Protein AF-A0A3D0ZGH2-F1 (afdb_monomer_lite)

Secondary structure (DSSP, 8-state):
-------------SS-HHHHHGGGGPBP-TTSTT--GGGTT-BHHHHHHT---GGGSPSS-----HHHHHHHHHHHHHHHHHHT-----BGGGT--HHHHHHHHHTT---EEESSHHHHHHHHHTT-S-EEEEEE---HHHHHHHHHH--SSS-EEEE---HHHHHHHHHHHHHTT-----

Sequence (181 aa):
MNTSAYGAEATAEAISAAAVARLEDVRLDWRHKAVPATAHGASHREFLAAGPTLADFQTPLLTLDARALSANADRLASWCKEHGVLLAPHGKTTMAPQLWAEQLNRGAWGITLANFAQLRVARGFGVRRLQLANSLTDPHAIEWVANTASADAPILSWVDSLDTVEVINRTLETAGSGAVL

pLDDT: mean 92.31, std 14.18, range [29.86, 98.69]

Foldseek 3Di:
DDDDPPPPDVDDQQFAPVLLVCQQQDQDDPVDAFAAPVSHRPGNVRVVVVPDDPVRTDPPDDDDDPVVLLVVLLVVLVVCVVVVHAAAEECQVPLRVVSVSSNVVSHHPFHEYADLVSVVSRVSRVNQEYEHAAADQDLVSLVVQLVRADPRRHYHYDDDDPNSVVSSVVSCVVVVGPGDD

Structure (mmCIF, N/CA/C/O backbone):
data_AF-A0A3D0ZGH2-F1
#
_entry.id   AF-A0A3D0ZGH2-F1
#
loop_
_atom_site.group_PDB
_atom_site.id
_atom_site.type_symbol
_atom_site.label_atom_id
_atom_site.label_alt_id
_atom_site.label_comp_id
_atom_site.label_asym_id
_atom_site.label_entity_id
_atom_site.label_seq_id
_atom_site.pdbx_PDB_ins_code
_atom_site.Cartn_x
_atom_site.Cartn_y
_atom_site.Cartn_z
_atom_site.occupancy
_atom_site.B_iso_or_equiv
_atom_site.auth_seq_id
_atom_site.auth_comp_id
_atom_site.auth_asym_id
_atom_site.auth_atom_id
_atom_site.pdbx_PDB_model_num
ATOM 1 N N . MET A 1 1 ? -33.978 -19.376 5.808 1.00 33.84 1 MET A N 1
ATOM 2 C CA . MET A 1 1 ? -33.558 -18.872 4.484 1.00 33.84 1 MET A CA 1
ATOM 3 C C . MET A 1 1 ? -33.493 -17.362 4.585 1.00 33.84 1 MET A C 1
ATOM 5 O O . MET A 1 1 ? -34.543 -16.741 4.611 1.00 33.84 1 MET A O 1
ATOM 9 N N . ASN A 1 2 ? -32.300 -16.794 4.768 1.00 29.86 2 ASN A N 1
ATOM 10 C CA . ASN A 1 2 ? -32.114 -15.345 4.784 1.00 29.86 2 ASN A CA 1
ATOM 11 C C . ASN A 1 2 ? -31.245 -14.988 3.578 1.00 29.86 2 ASN A C 1
ATOM 13 O O . ASN A 1 2 ? -30.077 -15.367 3.501 1.00 29.86 2 ASN A O 1
ATOM 17 N N . THR A 1 3 ? -31.889 -14.401 2.583 1.00 35.25 3 THR A N 1
ATOM 18 C CA . THR A 1 3 ? -31.343 -14.052 1.277 1.00 35.25 3 THR A CA 1
ATOM 19 C C . THR A 1 3 ? -30.569 -12.742 1.352 1.00 35.25 3 THR A C 1
ATOM 21 O O . THR A 1 3 ? -31.122 -11.727 1.750 1.00 35.25 3 THR A O 1
ATOM 24 N N . SER A 1 4 ? -29.306 -12.809 0.924 1.00 44.44 4 SER A N 1
ATOM 25 C CA . SER A 1 4 ? -28.561 -11.806 0.153 1.00 44.44 4 SER A CA 1
ATOM 26 C C . SER A 1 4 ? -28.851 -10.321 0.427 1.00 44.44 4 SER A C 1
ATOM 28 O O . SER A 1 4 ? -29.807 -9.757 -0.099 1.00 44.44 4 SER A O 1
ATOM 30 N N . ALA A 1 5 ? -27.925 -9.672 1.138 1.00 34.66 5 ALA A N 1
ATOM 31 C CA . ALA A 1 5 ? -27.743 -8.218 1.136 1.00 34.66 5 ALA A CA 1
ATOM 32 C C . ALA A 1 5 ? -26.309 -7.815 0.728 1.00 34.66 5 ALA A C 1
ATOM 34 O O . ALA A 1 5 ? -25.824 -6.759 1.115 1.00 34.66 5 ALA A O 1
ATOM 35 N N . TYR A 1 6 ? -25.625 -8.636 -0.076 1.00 38.66 6 TYR A N 1
ATOM 36 C CA . TYR A 1 6 ? -24.458 -8.177 -0.837 1.00 38.66 6 TYR A CA 1
ATOM 37 C C . TYR A 1 6 ? -24.948 -7.710 -2.204 1.00 38.66 6 TYR A C 1
ATOM 39 O O . TYR A 1 6 ? -24.772 -8.375 -3.224 1.00 38.66 6 TYR A O 1
ATOM 47 N N . GLY A 1 7 ? -25.666 -6.587 -2.186 1.00 31.89 7 GLY A N 1
ATOM 48 C CA . GLY A 1 7 ? -25.974 -5.841 -3.394 1.00 31.89 7 GLY A CA 1
ATOM 49 C C . GLY A 1 7 ? -24.669 -5.423 -4.061 1.00 31.89 7 GLY A C 1
ATOM 50 O O . GLY A 1 7 ? -23.725 -5.004 -3.392 1.00 31.89 7 GLY A O 1
ATOM 51 N N . ALA A 1 8 ? -24.613 -5.590 -5.378 1.00 40.62 8 ALA A N 1
ATOM 52 C CA . ALA A 1 8 ? -23.534 -5.109 -6.219 1.00 40.62 8 ALA A CA 1
ATOM 53 C C . ALA A 1 8 ? -23.499 -3.571 -6.178 1.00 40.62 8 ALA A C 1
ATOM 55 O O . ALA A 1 8 ? -24.088 -2.900 -7.022 1.00 40.62 8 ALA A O 1
ATOM 56 N N . GLU A 1 9 ? -22.840 -3.007 -5.168 1.00 38.44 9 GLU A N 1
ATOM 57 C CA . GLU A 1 9 ? -22.388 -1.623 -5.212 1.00 38.44 9 GLU A CA 1
ATOM 58 C C . GLU A 1 9 ? -21.316 -1.516 -6.292 1.00 38.44 9 GLU A C 1
ATOM 60 O O . GLU A 1 9 ? -20.396 -2.335 -6.347 1.00 38.44 9 GLU A O 1
ATOM 65 N N . ALA A 1 10 ? -21.443 -0.510 -7.159 1.00 40.25 10 ALA A N 1
ATOM 66 C CA . ALA A 1 10 ? -20.379 -0.106 -8.064 1.00 40.25 10 ALA A CA 1
ATOM 67 C C . ALA A 1 10 ? -19.078 -0.027 -7.254 1.00 40.25 10 ALA A C 1
ATOM 69 O O . ALA A 1 10 ? -18.968 0.785 -6.336 1.00 40.25 10 ALA A O 1
ATOM 70 N N . THR A 1 11 ? -18.142 -0.942 -7.512 1.00 54.50 11 THR A N 1
ATOM 71 C CA . THR A 1 11 ? -16.989 -1.148 -6.637 1.00 54.50 11 THR A CA 1
ATOM 72 C C . THR A 1 11 ? -16.104 0.084 -6.706 1.00 54.50 11 THR A C 1
ATOM 74 O O . THR A 1 11 ? -15.333 0.244 -7.652 1.00 54.50 11 THR A O 1
ATOM 77 N N . ALA A 1 12 ? -16.247 0.972 -5.723 1.00 68.06 12 ALA A N 1
ATOM 78 C CA . ALA A 1 12 ? -15.341 2.088 -5.541 1.00 68.06 12 ALA A CA 1
ATOM 79 C C . ALA A 1 12 ? -13.903 1.559 -5.506 1.00 68.06 12 ALA A C 1
ATOM 81 O O . ALA A 1 12 ? -13.631 0.492 -4.946 1.00 68.06 12 ALA A O 1
ATOM 82 N N . GLU A 1 13 ? -13.001 2.306 -6.132 1.00 88.62 13 GLU A N 1
ATOM 83 C CA . GLU A 1 13 ? -11.614 1.905 -6.321 1.00 88.62 13 GLU A CA 1
ATOM 84 C C . GLU A 1 13 ? -10.943 1.554 -4.981 1.00 88.62 13 GLU A C 1
ATOM 86 O O . GLU A 1 13 ? -11.033 2.307 -4.009 1.00 88.62 13 GLU A O 1
ATOM 91 N N . ALA A 1 14 ? -10.278 0.398 -4.904 1.00 95.56 14 ALA A N 1
ATOM 92 C CA . ALA A 1 14 ? -9.646 -0.061 -3.664 1.00 95.56 14 ALA A CA 1
ATOM 93 C C . ALA A 1 14 ? -8.401 0.766 -3.282 1.00 95.56 14 ALA A C 1
ATOM 95 O O . ALA A 1 14 ? -8.025 0.809 -2.109 1.00 95.56 14 ALA A O 1
ATOM 96 N N . ILE A 1 15 ? -7.779 1.407 -4.272 1.00 97.88 15 ILE A N 1
ATOM 97 C CA . ILE A 1 15 ? -6.660 2.353 -4.208 1.00 97.88 15 ILE A CA 1
ATOM 98 C C . ILE A 1 15 ? -6.781 3.270 -5.429 1.00 97.88 15 ILE A C 1
ATOM 100 O O . ILE A 1 15 ? -7.250 2.811 -6.458 1.00 97.88 15 ILE A O 1
ATOM 104 N N . SER A 1 16 ? -6.363 4.534 -5.361 1.00 97.69 16 SER A N 1
ATOM 105 C CA . SER A 1 16 ? -6.503 5.457 -6.493 1.00 97.69 16 SER A CA 1
ATOM 106 C C . SER A 1 16 ? -5.476 5.181 -7.599 1.00 97.69 16 SER A C 1
ATOM 108 O O . SER A 1 16 ? -4.294 5.495 -7.429 1.00 97.69 16 SER A O 1
ATO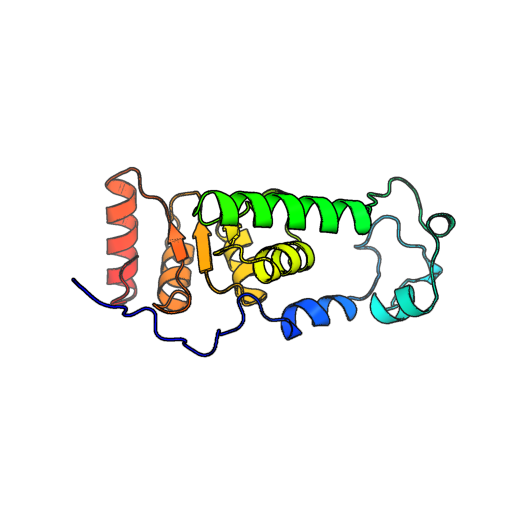M 110 N N . ALA A 1 17 ? -5.907 4.696 -8.769 1.00 96.19 17 ALA A N 1
ATOM 111 C CA . ALA A 1 17 ? -5.045 4.505 -9.939 1.00 96.19 17 ALA A CA 1
ATOM 112 C C . ALA A 1 17 ? -4.418 5.823 -10.383 1.00 96.19 17 ALA A C 1
ATOM 114 O O . ALA A 1 17 ? -3.241 5.854 -10.727 1.00 96.19 17 ALA A O 1
ATOM 115 N N . ALA A 1 18 ? -5.158 6.933 -10.300 1.00 97.31 18 ALA A N 1
ATOM 116 C CA . ALA A 1 18 ? -4.610 8.257 -10.580 1.00 97.31 18 ALA A CA 1
ATOM 117 C C . ALA A 1 18 ? -3.477 8.624 -9.606 1.00 97.31 18 ALA A C 1
ATOM 119 O O . ALA A 1 18 ? -2.470 9.190 -10.024 1.00 97.31 18 ALA A O 1
ATOM 120 N N . ALA A 1 19 ? -3.605 8.302 -8.313 1.00 97.44 19 ALA A N 1
ATOM 121 C CA . ALA A 1 19 ? -2.533 8.540 -7.348 1.00 97.44 19 ALA A CA 1
ATOM 122 C C . ALA A 1 19 ? -1.308 7.662 -7.603 1.00 97.44 19 ALA A C 1
ATOM 124 O O . ALA A 1 19 ? -0.184 8.156 -7.522 1.00 97.44 19 ALA A O 1
ATOM 125 N N . VAL A 1 20 ? -1.523 6.392 -7.948 1.00 97.62 20 VAL A N 1
ATOM 126 C CA . VAL A 1 20 ? -0.449 5.460 -8.304 1.00 97.62 20 VAL A CA 1
ATOM 127 C C . VAL A 1 20 ? 0.258 5.907 -9.590 1.00 97.62 20 VAL A C 1
ATOM 129 O O . VAL A 1 20 ? 1.483 5.966 -9.607 1.00 97.62 20 VAL A O 1
ATOM 132 N N . ALA A 1 21 ? -0.482 6.310 -10.626 1.00 96.56 21 ALA A N 1
ATOM 133 C CA . ALA A 1 21 ? 0.070 6.764 -11.905 1.00 96.56 21 ALA A CA 1
ATOM 134 C C . ALA A 1 21 ? 0.951 8.017 -11.771 1.00 96.56 21 ALA A C 1
ATOM 136 O O . ALA A 1 21 ? 1.958 8.136 -12.464 1.00 96.56 21 ALA A O 1
ATOM 137 N N . ARG A 1 22 ? 0.644 8.922 -10.828 1.00 97.19 22 ARG A N 1
ATOM 138 C CA . ARG A 1 22 ? 1.493 10.097 -10.538 1.00 97.19 22 ARG A CA 1
ATOM 139 C C . ARG A 1 22 ? 2.907 9.737 -10.071 1.00 97.19 22 ARG A C 1
ATOM 141 O O . ARG A 1 22 ? 3.789 10.589 -10.119 1.00 97.19 22 ARG A O 1
ATOM 148 N N . LEU A 1 23 ? 3.161 8.500 -9.629 1.00 96.31 23 LEU A N 1
ATOM 149 C CA . LEU A 1 23 ? 4.522 8.054 -9.303 1.00 96.31 23 LEU A CA 1
ATOM 150 C C . LEU A 1 23 ? 5.443 8.024 -10.526 1.00 96.31 23 LEU A C 1
ATOM 152 O O . LEU A 1 23 ? 6.661 8.072 -10.365 1.00 96.31 23 LEU A O 1
ATOM 156 N N . GLU A 1 24 ? 4.890 7.971 -11.736 1.00 96.56 24 GLU A N 1
ATOM 157 C CA . GLU A 1 24 ? 5.667 8.070 -12.971 1.00 96.56 24 GLU A CA 1
ATOM 158 C C . GLU A 1 24 ? 6.222 9.482 -13.217 1.00 96.56 24 GLU A C 1
ATOM 160 O O . GLU A 1 24 ? 7.201 9.644 -13.944 1.00 96.56 24 GLU A O 1
ATOM 165 N N . ASP A 1 25 ? 5.632 10.501 -12.588 1.00 97.12 25 ASP A N 1
ATOM 166 C CA . ASP A 1 25 ? 6.046 11.899 -12.732 1.00 97.12 25 ASP A CA 1
ATOM 167 C C . ASP A 1 25 ? 7.148 12.289 -11.728 1.00 97.12 25 ASP A C 1
ATOM 169 O O . ASP A 1 25 ? 7.665 13.410 -11.757 1.00 97.12 25 ASP A O 1
ATOM 173 N N . VAL A 1 26 ? 7.534 11.373 -10.830 1.00 96.44 26 VAL A N 1
ATOM 174 C CA . VAL A 1 26 ? 8.630 11.589 -9.878 1.00 96.44 26 VAL A CA 1
ATOM 175 C C . VAL A 1 26 ? 9.931 11.790 -10.646 1.00 96.44 26 VAL A C 1
ATOM 177 O O . VAL A 1 26 ? 10.297 10.982 -11.499 1.00 96.44 26 VAL A O 1
ATOM 180 N N . ARG A 1 27 ? 10.631 12.884 -10.328 1.00 97.25 27 ARG A N 1
ATOM 181 C CA . ARG A 1 27 ? 11.925 13.208 -10.929 1.00 97.25 27 ARG A CA 1
ATOM 182 C C . ARG A 1 27 ? 13.052 12.455 -10.242 1.00 97.25 27 ARG A C 1
ATOM 184 O O . ARG A 1 27 ? 13.198 12.513 -9.021 1.00 97.25 27 ARG A O 1
ATOM 191 N N . LEU A 1 28 ? 13.869 11.818 -11.065 1.00 95.88 28 LEU A N 1
ATOM 192 C CA . LEU A 1 28 ? 15.112 11.174 -10.693 1.00 95.88 28 LEU A CA 1
ATOM 193 C C . LEU A 1 28 ? 16.158 12.229 -10.336 1.00 95.88 28 LEU A C 1
ATOM 195 O O . LEU A 1 28 ? 16.433 13.149 -11.104 1.00 95.88 28 LEU A O 1
ATOM 199 N N . ASP A 1 29 ? 16.744 12.105 -9.153 1.00 94.50 29 ASP A N 1
ATOM 200 C CA . ASP A 1 29 ? 17.743 13.036 -8.631 1.00 94.50 29 ASP A CA 1
ATOM 201 C C . ASP A 1 29 ? 18.618 12.371 -7.557 1.00 94.50 29 ASP A C 1
ATOM 203 O O . ASP A 1 29 ? 18.557 11.161 -7.355 1.00 94.50 29 ASP A O 1
ATOM 207 N N . TRP A 1 30 ? 19.418 13.167 -6.845 1.00 92.31 30 TRP A N 1
ATOM 208 C CA . TRP A 1 30 ? 20.361 12.714 -5.817 1.00 92.31 30 TRP A CA 1
ATOM 209 C C . TRP A 1 30 ? 19.728 11.922 -4.658 1.00 92.31 30 TRP A C 1
ATOM 211 O O . TRP A 1 30 ? 20.450 11.257 -3.918 1.00 92.31 30 TRP A O 1
ATOM 221 N N . ARG A 1 31 ? 18.399 11.969 -4.484 1.00 93.69 31 ARG A N 1
ATOM 222 C CA . ARG A 1 31 ? 17.677 11.166 -3.480 1.00 93.69 31 ARG A CA 1
ATOM 223 C C . ARG A 1 31 ? 17.504 9.713 -3.921 1.00 93.69 31 ARG A C 1
ATOM 225 O O . ARG A 1 31 ? 17.211 8.854 -3.092 1.00 93.69 31 ARG A O 1
ATOM 232 N N . HIS A 1 32 ? 17.686 9.437 -5.210 1.00 93.25 32 HIS A N 1
ATOM 233 C CA . HIS A 1 32 ? 17.549 8.118 -5.804 1.00 93.25 32 HIS A CA 1
ATOM 234 C C . HIS A 1 32 ? 18.926 7.477 -5.963 1.00 93.25 32 HIS A C 1
ATOM 236 O O . HIS A 1 32 ? 19.786 7.942 -6.710 1.00 93.25 32 HIS A O 1
ATOM 242 N N . LYS A 1 33 ? 19.141 6.375 -5.249 1.00 92.44 33 LYS A N 1
ATOM 243 C CA . LYS A 1 33 ? 20.355 5.567 -5.381 1.00 92.44 33 LYS A CA 1
ATOM 244 C C . LYS A 1 33 ? 20.338 4.789 -6.700 1.00 92.44 33 LYS A C 1
ATOM 246 O O . LYS A 1 33 ? 19.270 4.437 -7.185 1.00 92.44 33 LYS A O 1
ATOM 251 N N . ALA A 1 34 ? 21.522 4.453 -7.216 1.00 92.69 34 ALA A N 1
ATOM 252 C CA . ALA A 1 34 ? 21.742 3.553 -8.356 1.00 92.69 34 ALA A CA 1
ATOM 253 C C . ALA A 1 34 ? 21.304 4.078 -9.735 1.00 92.69 34 ALA A C 1
ATOM 255 O O . ALA A 1 34 ? 21.597 3.441 -10.745 1.00 92.69 34 ALA A O 1
ATOM 256 N N . VAL A 1 35 ? 20.658 5.240 -9.794 1.00 92.00 35 VAL A N 1
ATOM 257 C CA . VAL A 1 35 ? 20.204 5.867 -11.037 1.00 92.00 35 VAL A CA 1
ATOM 258 C C . VAL A 1 35 ? 21.383 6.555 -11.741 1.00 92.00 35 VAL A C 1
ATOM 260 O O . VAL A 1 35 ? 22.141 7.267 -11.075 1.00 92.00 35 VAL A O 1
ATOM 263 N N . PRO A 1 36 ? 21.566 6.376 -13.063 1.00 92.19 36 PRO A N 1
ATOM 264 C CA . PRO A 1 36 ? 22.657 7.019 -13.789 1.00 92.19 36 PRO A CA 1
ATOM 265 C C . PRO A 1 36 ? 22.542 8.547 -13.758 1.00 92.19 36 PRO A C 1
ATOM 267 O O . PRO A 1 36 ? 21.453 9.108 -13.871 1.00 92.19 36 PRO A O 1
ATOM 270 N N . ALA A 1 37 ? 23.682 9.239 -13.675 1.00 91.69 37 ALA A N 1
ATOM 271 C CA . ALA A 1 37 ? 23.723 10.705 -13.633 1.00 91.69 37 ALA A CA 1
ATOM 272 C C . ALA A 1 37 ? 23.086 11.365 -14.871 1.00 91.69 37 ALA A C 1
ATOM 274 O O . ALA A 1 37 ? 22.548 12.465 -14.777 1.00 91.69 37 ALA A O 1
ATOM 275 N N . THR A 1 38 ? 23.098 10.681 -16.018 1.00 92.88 38 THR A N 1
ATOM 276 C CA . THR A 1 38 ? 22.443 11.121 -17.260 1.00 92.88 38 THR A CA 1
ATOM 277 C C . THR A 1 38 ? 20.919 11.183 -17.154 1.00 92.88 38 THR A C 1
ATOM 279 O O . THR A 1 38 ? 20.296 11.892 -17.937 1.00 92.88 38 THR A O 1
ATOM 282 N N . ALA A 1 39 ? 20.316 10.492 -16.182 1.00 94.94 39 ALA A N 1
ATOM 283 C CA . ALA A 1 39 ? 18.882 10.545 -15.909 1.00 94.94 39 ALA A CA 1
ATOM 284 C C . ALA A 1 39 ? 18.499 11.645 -14.901 1.00 94.94 39 ALA A C 1
ATOM 286 O O . ALA A 1 39 ? 17.325 11.773 -14.555 1.00 94.94 39 ALA A O 1
ATOM 287 N N . HIS A 1 40 ? 19.458 12.445 -14.413 1.00 95.12 40 HIS A N 1
ATOM 288 C CA . HIS A 1 40 ? 19.171 13.516 -13.462 1.00 95.12 40 HIS A CA 1
ATOM 289 C C . HIS A 1 40 ? 18.170 14.522 -14.040 1.00 95.12 40 HIS A C 1
ATOM 291 O O . HIS A 1 40 ? 18.365 15.081 -15.118 1.00 95.12 40 HIS A O 1
ATOM 297 N N . GLY A 1 41 ? 17.101 14.776 -13.291 1.00 96.06 41 GLY A N 1
ATOM 298 C CA . GLY A 1 41 ? 16.020 15.670 -13.676 1.00 96.06 41 GLY A CA 1
ATOM 299 C C . GLY A 1 41 ? 14.941 15.013 -14.536 1.00 96.06 41 GLY A C 1
ATOM 300 O O . GLY A 1 41 ? 13.847 15.571 -14.593 1.00 96.06 41 GLY A O 1
ATOM 301 N N . ALA A 1 42 ? 15.175 13.844 -15.141 1.00 97.19 42 ALA A N 1
ATOM 302 C CA . ALA A 1 42 ? 14.144 13.117 -15.880 1.00 97.19 42 ALA A CA 1
ATOM 303 C C . ALA A 1 42 ? 13.082 12.550 -14.927 1.00 97.19 42 ALA A C 1
ATOM 305 O O . ALA A 1 42 ? 13.385 12.138 -13.807 1.00 97.19 42 ALA A O 1
ATOM 306 N N . SER A 1 43 ? 11.828 12.518 -15.360 1.00 97.94 43 SER A N 1
ATOM 307 C CA . SER A 1 43 ? 10.776 11.750 -14.690 1.00 97.94 43 SER A CA 1
ATOM 308 C C . SER A 1 43 ? 10.998 10.244 -14.861 1.00 97.94 43 SER A C 1
ATOM 310 O O . SER A 1 43 ? 11.650 9.810 -15.816 1.00 97.94 43 SER A O 1
ATOM 312 N N . HIS A 1 44 ? 10.418 9.424 -13.979 1.00 95.81 44 HIS A N 1
ATOM 313 C CA . HIS A 1 44 ? 10.384 7.972 -14.177 1.00 95.81 44 HIS A CA 1
ATOM 314 C C . HIS A 1 44 ? 9.811 7.606 -15.553 1.00 95.81 44 HIS A C 1
ATOM 316 O O . HIS A 1 44 ? 10.360 6.731 -16.219 1.00 95.81 44 HIS A O 1
ATOM 322 N N . ARG A 1 45 ? 8.757 8.298 -16.010 1.00 97.31 45 ARG A N 1
ATOM 323 C CA . ARG A 1 45 ? 8.158 8.084 -17.335 1.00 97.31 45 ARG A CA 1
ATOM 324 C C . ARG A 1 45 ? 9.159 8.297 -18.467 1.00 97.31 45 ARG A C 1
ATOM 326 O O . ARG A 1 45 ? 9.313 7.421 -19.312 1.00 97.31 45 ARG A O 1
ATOM 333 N N . GLU A 1 46 ? 9.829 9.449 -18.488 1.00 97.69 46 GLU A N 1
ATOM 334 C CA . GLU A 1 46 ? 10.818 9.786 -19.523 1.00 97.69 46 GLU A CA 1
ATOM 335 C C . GLU A 1 46 ? 11.988 8.802 -19.507 1.00 97.69 46 GLU A C 1
ATOM 337 O O . GLU A 1 46 ? 12.410 8.318 -20.557 1.00 97.69 46 GLU A O 1
ATOM 342 N N . PHE A 1 47 ? 12.475 8.466 -18.312 1.00 95.94 47 PHE A N 1
ATOM 343 C CA . PHE A 1 47 ? 13.570 7.523 -18.153 1.00 95.94 47 PHE A CA 1
ATOM 344 C C . PHE A 1 47 ? 13.196 6.123 -18.652 1.00 95.94 47 PHE A C 1
ATOM 346 O O . PHE A 1 47 ? 13.963 5.534 -19.402 1.00 95.94 47 PHE A O 1
ATOM 353 N N . LEU A 1 48 ? 12.009 5.608 -18.315 1.00 94.94 48 LEU A N 1
ATOM 354 C CA . LEU A 1 48 ? 11.540 4.301 -18.792 1.00 94.94 48 LEU A CA 1
ATOM 355 C C . LEU A 1 48 ? 11.268 4.287 -20.304 1.00 94.94 48 LEU A C 1
ATOM 357 O O . LEU A 1 48 ? 11.544 3.281 -20.956 1.00 94.94 48 LEU A O 1
ATOM 361 N N . ALA A 1 49 ? 10.783 5.393 -20.879 1.00 97.00 49 ALA A N 1
ATOM 362 C CA . ALA A 1 49 ? 10.557 5.518 -22.322 1.00 97.00 49 ALA A CA 1
ATOM 363 C C . ALA A 1 49 ? 11.855 5.440 -23.147 1.00 97.00 49 ALA A C 1
ATOM 365 O O . ALA A 1 49 ? 11.816 5.027 -24.305 1.00 97.00 49 ALA A O 1
ATOM 366 N N . ALA A 1 50 ? 13.004 5.781 -22.552 1.00 95.12 50 ALA A N 1
ATOM 367 C CA . ALA A 1 50 ? 14.318 5.618 -23.174 1.00 95.12 50 ALA A CA 1
ATOM 368 C C . ALA A 1 50 ? 14.802 4.151 -23.225 1.00 95.12 50 ALA A C 1
ATOM 370 O O . ALA A 1 50 ? 15.827 3.874 -23.842 1.00 95.12 50 ALA A O 1
ATOM 371 N N . GLY A 1 51 ? 14.075 3.215 -22.602 1.00 95.19 51 GLY A N 1
ATOM 372 C CA . GLY A 1 51 ? 14.383 1.784 -22.617 1.00 95.19 51 GLY A CA 1
ATOM 373 C C . GLY A 1 51 ? 15.679 1.404 -21.887 1.00 95.19 51 GLY A C 1
ATOM 374 O O . GLY A 1 51 ? 16.511 0.718 -22.483 1.00 95.19 51 GLY A O 1
ATOM 375 N N . PRO A 1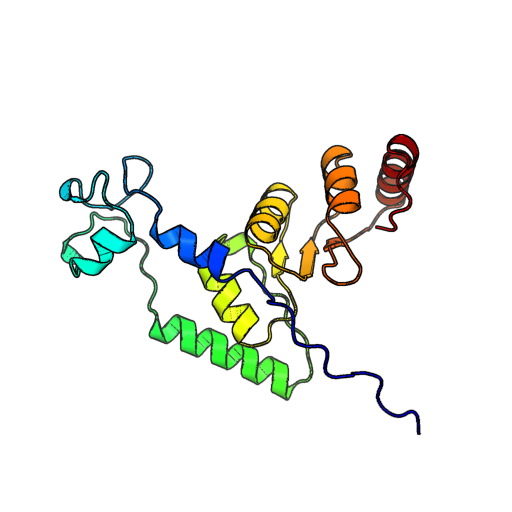 52 ? 15.877 1.823 -20.621 1.00 94.50 52 PRO A N 1
ATOM 376 C CA . PRO A 1 52 ? 17.095 1.531 -19.883 1.00 94.50 52 PRO A CA 1
ATOM 377 C C . PRO A 1 52 ? 17.224 0.029 -19.625 1.00 94.50 52 PRO A C 1
ATOM 379 O O . PRO A 1 52 ? 16.245 -0.689 -19.403 1.00 94.50 52 PRO A O 1
ATOM 382 N N . THR A 1 53 ? 18.460 -0.443 -19.603 1.00 94.88 53 THR A N 1
ATOM 383 C CA . THR A 1 53 ? 18.833 -1.814 -19.264 1.00 94.88 53 THR A CA 1
ATOM 384 C C . THR A 1 53 ? 19.457 -1.863 -17.872 1.00 94.88 53 THR A C 1
ATOM 386 O O . THR A 1 53 ? 19.878 -0.850 -17.319 1.00 94.88 53 THR A O 1
ATOM 389 N N . LEU A 1 54 ? 19.574 -3.057 -17.284 1.00 93.50 54 LEU A N 1
ATOM 390 C CA . LEU A 1 54 ? 20.227 -3.210 -15.977 1.00 93.50 54 LEU A CA 1
ATOM 391 C C . LEU A 1 54 ? 21.692 -2.742 -15.973 1.00 93.50 54 LEU A C 1
ATOM 393 O O . LEU A 1 54 ? 22.190 -2.352 -14.921 1.00 93.50 54 LEU A O 1
ATOM 397 N N . ALA A 1 55 ? 22.365 -2.765 -17.128 1.00 93.94 55 ALA A N 1
ATOM 398 C CA . ALA A 1 55 ? 23.748 -2.314 -17.258 1.00 93.94 55 ALA A CA 1
ATOM 399 C C . ALA A 1 55 ? 23.903 -0.792 -17.091 1.00 93.94 55 ALA A C 1
ATOM 401 O O . ALA A 1 55 ? 25.002 -0.325 -16.800 1.00 93.94 55 ALA A O 1
ATOM 402 N N . ASP A 1 56 ? 22.814 -0.031 -17.231 1.00 93.12 56 ASP A N 1
ATOM 403 C CA . ASP A 1 56 ? 22.818 1.428 -17.099 1.00 93.12 56 ASP A CA 1
ATOM 404 C C . ASP A 1 56 ? 22.781 1.897 -15.632 1.00 93.12 56 ASP A C 1
ATOM 406 O O . ASP A 1 56 ? 22.984 3.078 -15.348 1.00 93.12 56 ASP A O 1
ATOM 410 N N . PHE A 1 57 ? 22.531 0.991 -14.680 1.00 93.44 57 PHE A N 1
ATOM 411 C CA . PHE A 1 57 ? 22.416 1.312 -13.256 1.00 93.44 57 PHE A CA 1
ATOM 412 C C . PHE A 1 57 ? 23.693 0.993 -12.481 1.00 93.44 57 PHE A C 1
ATOM 414 O O . PHE A 1 57 ? 24.407 0.026 -12.749 1.00 93.44 57 PHE A O 1
ATOM 421 N N . GLN A 1 58 ? 23.945 1.778 -11.436 1.00 92.12 58 GLN A N 1
ATOM 422 C CA . GLN A 1 58 ? 25.054 1.530 -10.518 1.00 92.12 58 GLN A CA 1
ATOM 423 C C . GLN A 1 58 ? 24.667 0.513 -9.438 1.00 92.12 58 GLN A C 1
ATOM 425 O O . GLN A 1 58 ? 23.548 0.502 -8.931 1.00 92.12 58 GLN A O 1
ATOM 430 N N . THR A 1 59 ? 25.616 -0.316 -9.007 1.00 93.19 59 THR A N 1
ATOM 431 C CA . THR A 1 59 ? 25.423 -1.228 -7.870 1.00 93.19 59 THR A CA 1
ATOM 432 C C . THR A 1 59 ? 25.754 -0.549 -6.534 1.00 93.19 59 THR A C 1
ATOM 434 O O . THR A 1 59 ? 26.653 0.291 -6.489 1.00 93.19 59 THR A O 1
ATOM 437 N N . PRO A 1 60 ? 25.121 -0.948 -5.413 1.00 93.38 60 PRO A N 1
ATOM 438 C CA . PRO A 1 60 ? 24.133 -2.020 -5.297 1.00 93.38 60 PRO A CA 1
ATOM 439 C C . PRO A 1 60 ? 22.729 -1.564 -5.713 1.00 93.38 60 PRO A C 1
ATOM 441 O O . PRO A 1 60 ? 22.290 -0.470 -5.351 1.00 93.38 60 PRO A O 1
ATOM 444 N N . LEU A 1 61 ? 22.033 -2.451 -6.423 1.00 94.19 61 LEU A N 1
ATOM 445 C CA . LEU A 1 61 ? 20.694 -2.251 -6.965 1.00 94.19 61 LEU A CA 1
ATOM 446 C C . LEU A 1 61 ? 19.763 -3.355 -6.447 1.00 94.19 61 LEU A C 1
ATOM 448 O O . LEU A 1 61 ? 20.130 -4.529 -6.463 1.00 94.19 61 LEU A O 1
ATOM 452 N N . LEU A 1 62 ? 18.561 -2.978 -6.009 1.00 94.31 62 LEU A N 1
ATOM 453 C CA . LEU A 1 62 ? 17.474 -3.921 -5.749 1.00 94.31 62 LEU A CA 1
ATOM 454 C C . LEU A 1 62 ? 16.658 -4.073 -7.032 1.00 94.31 62 LEU A C 1
ATOM 456 O O . LEU A 1 62 ? 16.067 -3.103 -7.502 1.00 94.31 62 LEU A O 1
ATOM 460 N N . THR A 1 63 ? 16.606 -5.284 -7.572 1.00 95.06 63 THR A N 1
ATOM 461 C CA . THR A 1 63 ? 15.760 -5.619 -8.718 1.00 95.06 63 THR A CA 1
ATOM 462 C C . THR A 1 63 ? 14.618 -6.526 -8.281 1.00 95.06 63 THR A C 1
ATOM 464 O O . THR A 1 63 ? 14.748 -7.324 -7.351 1.00 95.06 63 THR A O 1
ATOM 467 N N . LEU A 1 64 ? 13.478 -6.387 -8.952 1.00 95.94 64 LEU A N 1
ATOM 468 C CA . LEU A 1 64 ? 12.316 -7.249 -8.779 1.00 95.94 64 LEU A CA 1
ATOM 469 C C . LEU A 1 64 ? 11.961 -7.856 -10.136 1.00 95.94 64 LEU A C 1
ATOM 471 O O . LEU A 1 64 ? 11.899 -7.146 -11.138 1.00 95.94 64 LEU A O 1
ATOM 475 N N . ASP A 1 65 ? 11.712 -9.162 -10.167 1.00 97.12 65 ASP A N 1
ATOM 476 C CA . ASP A 1 65 ? 11.214 -9.842 -11.361 1.00 97.12 65 ASP A CA 1
ATOM 477 C C . ASP A 1 65 ? 9.690 -9.667 -11.447 1.00 97.12 65 ASP A C 1
ATOM 479 O O . ASP A 1 65 ? 8.939 -10.181 -10.613 1.00 97.12 65 ASP A O 1
ATOM 483 N N . ALA A 1 66 ? 9.227 -8.940 -12.466 1.00 95.69 66 ALA A N 1
ATOM 484 C CA . ALA A 1 66 ? 7.809 -8.644 -12.659 1.00 95.69 66 ALA A CA 1
ATOM 485 C C . ALA A 1 66 ? 6.948 -9.904 -12.873 1.00 95.69 66 ALA A C 1
ATOM 487 O O . ALA A 1 66 ? 5.810 -9.959 -12.400 1.00 95.69 66 ALA A O 1
ATOM 488 N N . ARG A 1 67 ? 7.479 -10.938 -13.544 1.00 97.56 67 ARG A N 1
ATOM 489 C CA . ARG A 1 67 ? 6.750 -12.195 -13.779 1.00 97.56 67 ARG A CA 1
ATOM 490 C C . ARG A 1 67 ? 6.604 -12.974 -12.480 1.00 97.56 67 ARG A C 1
ATOM 492 O O . ARG A 1 67 ? 5.511 -13.453 -12.183 1.00 97.56 67 ARG A O 1
ATOM 499 N N . ALA A 1 68 ? 7.676 -13.060 -11.693 1.00 98.00 68 ALA A N 1
ATOM 500 C CA . ALA A 1 68 ? 7.639 -13.714 -10.389 1.00 98.00 68 ALA A CA 1
ATOM 501 C C . ALA A 1 68 ? 6.693 -12.987 -9.422 1.00 98.00 68 ALA A C 1
ATOM 503 O O . ALA A 1 68 ? 5.913 -13.637 -8.727 1.00 98.00 68 ALA A O 1
ATOM 504 N N . LEU A 1 69 ? 6.708 -11.647 -9.407 1.00 97.00 69 LEU A N 1
ATOM 505 C CA . LEU A 1 69 ? 5.781 -10.852 -8.599 1.00 97.00 69 LEU A CA 1
ATOM 506 C C . LEU A 1 69 ? 4.316 -11.133 -8.955 1.00 97.00 69 LEU A C 1
ATOM 508 O O . LEU A 1 69 ? 3.536 -11.431 -8.049 1.00 97.00 69 LEU A O 1
ATOM 512 N N . SER A 1 70 ? 3.952 -11.089 -10.245 1.00 96.25 70 SER A N 1
ATOM 513 C CA . SER A 1 70 ? 2.575 -11.385 -10.672 1.00 96.25 70 SER A CA 1
ATOM 514 C C . SER A 1 70 ? 2.177 -12.806 -10.291 1.00 96.25 70 SER A C 1
ATOM 516 O O . SER A 1 70 ? 1.163 -12.990 -9.626 1.00 96.25 70 SER A O 1
ATOM 518 N N . ALA A 1 71 ? 3.004 -13.803 -10.624 1.00 98.06 71 ALA A N 1
ATOM 519 C CA . ALA A 1 71 ? 2.701 -15.206 -10.346 1.00 98.06 71 ALA A CA 1
ATOM 520 C C . ALA A 1 71 ? 2.515 -15.482 -8.843 1.00 98.06 71 ALA A C 1
ATOM 522 O O . ALA A 1 71 ? 1.616 -16.227 -8.449 1.00 98.06 71 ALA A O 1
ATOM 523 N N . ASN A 1 72 ? 3.330 -14.856 -7.988 1.00 97.75 72 ASN A N 1
ATOM 524 C CA . ASN A 1 72 ? 3.200 -14.974 -6.537 1.00 97.75 72 ASN A CA 1
ATOM 525 C C . ASN A 1 72 ? 1.899 -14.340 -6.027 1.00 97.75 72 ASN A C 1
ATOM 527 O O . ASN A 1 72 ? 1.221 -14.928 -5.179 1.00 97.75 72 ASN A O 1
ATOM 531 N N . ALA A 1 73 ? 1.539 -13.163 -6.545 1.00 96.25 73 ALA A N 1
ATOM 532 C CA . ALA A 1 73 ? 0.297 -12.488 -6.186 1.00 96.25 73 ALA A CA 1
ATOM 533 C C . ALA A 1 73 ? -0.935 -13.291 -6.641 1.00 96.25 73 ALA A C 1
ATOM 535 O O . ALA A 1 73 ? -1.852 -13.497 -5.845 1.00 96.25 73 ALA A O 1
ATOM 536 N N . ASP A 1 74 ? -0.924 -13.808 -7.874 1.00 97.88 74 ASP A N 1
ATOM 537 C CA . ASP A 1 74 ? -1.988 -14.648 -8.442 1.00 97.88 74 ASP A CA 1
ATOM 538 C C . ASP A 1 74 ? -2.187 -15.933 -7.628 1.00 97.88 74 ASP A C 1
ATOM 540 O O . ASP A 1 74 ? -3.319 -16.320 -7.318 1.00 97.88 74 ASP A O 1
ATOM 544 N N . ARG A 1 75 ? -1.083 -16.577 -7.223 1.00 98.31 75 ARG A N 1
ATOM 545 C CA . ARG A 1 75 ? -1.113 -17.791 -6.400 1.00 98.31 75 ARG A CA 1
ATOM 546 C C . ARG A 1 75 ? -1.764 -17.542 -5.044 1.00 98.31 75 ARG A C 1
ATOM 548 O O . ARG A 1 75 ? -2.622 -18.321 -4.636 1.00 98.31 75 ARG A O 1
ATOM 555 N N . LEU A 1 76 ? -1.364 -16.480 -4.344 1.00 97.75 76 LEU A N 1
ATOM 556 C CA . LEU A 1 76 ? -1.915 -16.177 -3.023 1.00 97.75 76 LEU A CA 1
ATOM 557 C C . LEU A 1 76 ? -3.392 -15.771 -3.110 1.00 97.75 76 LEU A C 1
ATOM 559 O O . LEU A 1 76 ? -4.196 -16.239 -2.309 1.00 97.75 76 LEU A O 1
ATOM 563 N N . ALA A 1 77 ? -3.762 -14.964 -4.107 1.00 97.62 77 ALA A N 1
ATOM 564 C CA . ALA A 1 77 ? -5.151 -14.579 -4.338 1.00 97.62 77 ALA A CA 1
ATOM 565 C C . ALA A 1 77 ? -6.049 -15.793 -4.633 1.00 97.62 77 ALA A C 1
ATOM 567 O O . ALA A 1 77 ? -7.123 -15.927 -4.043 1.00 97.62 77 ALA A O 1
ATOM 568 N N . SER A 1 78 ? -5.584 -16.710 -5.489 1.00 98.25 78 SER A N 1
ATOM 569 C CA . SER A 1 78 ? -6.303 -17.953 -5.806 1.00 98.25 78 SER A CA 1
ATOM 570 C C . SER A 1 78 ? -6.480 -18.822 -4.565 1.00 98.25 78 SER A C 1
ATOM 572 O O . SER A 1 78 ? -7.594 -19.248 -4.271 1.00 98.25 78 SER A O 1
ATOM 574 N N . TRP A 1 79 ? -5.415 -18.990 -3.775 1.00 98.56 79 TRP A N 1
ATOM 575 C CA . TRP A 1 79 ? -5.473 -19.738 -2.522 1.00 98.56 79 TRP A CA 1
ATOM 576 C C . TRP A 1 79 ? -6.488 -19.135 -1.538 1.00 98.56 79 TRP A C 1
ATOM 578 O O . TRP A 1 79 ? -7.312 -19.861 -0.984 1.00 98.56 79 TRP A O 1
ATOM 588 N N . CYS A 1 80 ? -6.497 -17.808 -1.359 1.00 98.38 80 CYS A N 1
ATOM 589 C CA . CYS A 1 80 ? -7.469 -17.136 -0.491 1.00 98.38 80 CYS A CA 1
ATOM 590 C C . CYS A 1 80 ? -8.913 -17.352 -0.964 1.00 98.38 80 CYS A C 1
ATOM 592 O O . CYS A 1 80 ? -9.790 -17.646 -0.151 1.00 98.38 80 CYS A O 1
ATOM 594 N N . LYS A 1 81 ? -9.147 -17.261 -2.280 1.00 97.50 81 LYS A N 1
ATOM 595 C CA . LYS A 1 81 ? -10.460 -17.500 -2.890 1.00 97.50 81 LYS A CA 1
ATOM 596 C C . LYS A 1 81 ? -10.937 -18.938 -2.679 1.00 97.50 81 LYS A C 1
ATOM 598 O O . LYS A 1 81 ? -12.087 -19.134 -2.301 1.00 97.50 81 LYS A O 1
ATOM 603 N N . GLU A 1 82 ? -10.068 -19.924 -2.895 1.00 98.44 82 GLU A N 1
ATOM 604 C CA . GLU A 1 82 ? -10.371 -21.350 -2.698 1.00 98.44 82 GLU A CA 1
ATOM 605 C C . GLU A 1 82 ? -10.768 -21.670 -1.252 1.00 98.44 82 GLU A C 1
ATOM 607 O O . GLU A 1 82 ? -11.645 -22.500 -1.025 1.00 98.44 82 GLU A O 1
ATOM 612 N N . HIS A 1 83 ? -10.163 -20.985 -0.280 1.00 98.44 83 HIS A N 1
ATOM 613 C CA . HIS A 1 83 ? -10.394 -21.223 1.147 1.00 98.44 83 HIS A CA 1
ATOM 614 C C . HIS A 1 83 ? -11.430 -20.272 1.767 1.00 98.44 83 HIS A C 1
ATOM 616 O O . HIS A 1 83 ? -11.710 -20.369 2.960 1.00 98.44 83 HIS A O 1
ATOM 622 N N . GLY A 1 84 ? -12.000 -19.348 0.986 1.00 97.75 84 GLY A N 1
ATOM 623 C CA . GLY A 1 84 ? -13.004 -18.396 1.466 1.00 97.75 84 GLY A CA 1
ATOM 624 C C . GLY A 1 84 ? -12.481 -17.405 2.512 1.00 97.75 84 GLY A C 1
ATOM 625 O O . GLY A 1 84 ? -13.252 -16.946 3.353 1.00 97.75 84 GLY A O 1
ATOM 626 N N . VAL A 1 85 ? -11.184 -17.076 2.484 1.00 98.12 85 VAL A N 1
ATOM 627 C CA . VAL A 1 85 ? -10.561 -16.134 3.429 1.00 98.12 85 VAL A CA 1
ATOM 628 C C . VAL A 1 85 ? -10.269 -14.788 2.770 1.00 98.12 85 VAL A C 1
ATOM 630 O O . VAL A 1 85 ? -9.884 -14.712 1.604 1.00 98.12 85 VAL A O 1
ATOM 633 N N . LEU A 1 86 ? -10.418 -13.710 3.539 1.00 97.69 86 LEU A N 1
ATOM 634 C CA . LEU A 1 86 ? -10.017 -12.368 3.122 1.00 97.69 86 LEU A CA 1
ATOM 635 C C . LEU A 1 86 ? -8.540 -12.133 3.445 1.00 97.69 86 LEU A C 1
ATOM 637 O O . LEU A 1 86 ? -8.052 -12.540 4.499 1.00 97.69 86 LEU A O 1
ATOM 641 N N . LEU A 1 87 ? -7.838 -11.433 2.554 1.00 97.81 87 LEU A N 1
ATOM 642 C CA . LEU A 1 87 ? -6.428 -11.097 2.725 1.00 97.81 87 LEU A CA 1
ATOM 643 C C . LEU A 1 87 ? -6.242 -9.591 2.912 1.00 97.81 87 LEU A C 1
ATOM 645 O O . LEU A 1 87 ? -6.682 -8.809 2.074 1.00 97.81 87 LEU A O 1
ATOM 649 N N . ALA A 1 88 ? -5.519 -9.196 3.957 1.00 97.94 88 ALA A N 1
ATOM 650 C CA . ALA A 1 88 ? -5.011 -7.837 4.136 1.00 97.94 88 ALA A CA 1
ATOM 651 C C . ALA A 1 88 ? -3.472 -7.878 4.216 1.00 97.94 88 ALA A C 1
ATOM 653 O O . ALA A 1 88 ? -2.923 -7.982 5.320 1.00 97.94 88 ALA A O 1
ATOM 654 N N . PRO A 1 89 ? -2.746 -7.875 3.077 1.00 97.50 89 PRO A N 1
ATOM 655 C CA . PRO A 1 89 ? -1.300 -8.054 3.078 1.00 97.50 89 PRO A CA 1
ATOM 656 C C . PRO A 1 89 ? -0.600 -6.927 3.840 1.00 97.50 89 PRO A C 1
ATOM 658 O O . PRO A 1 89 ? -1.059 -5.782 3.884 1.00 97.50 89 PRO A O 1
ATOM 661 N N . HIS A 1 90 ? 0.534 -7.255 4.457 1.00 98.00 90 HIS A N 1
ATOM 662 C CA . HIS A 1 90 ? 1.255 -6.304 5.290 1.00 98.00 90 HIS A CA 1
ATOM 663 C C . HIS A 1 90 ? 2.134 -5.381 4.436 1.00 98.00 90 HIS A C 1
ATOM 665 O O . HIS A 1 90 ? 3.211 -5.764 3.989 1.00 98.00 90 HIS A O 1
ATOM 671 N N . GLY A 1 91 ? 1.691 -4.138 4.240 1.00 97.56 91 GLY A N 1
ATOM 672 C CA . GLY A 1 91 ? 2.361 -3.150 3.395 1.00 97.56 91 GLY A CA 1
ATOM 673 C C . GLY A 1 91 ? 3.640 -2.549 3.986 1.00 97.56 91 GLY A C 1
ATOM 674 O O . GLY A 1 91 ? 4.412 -1.947 3.245 1.00 97.56 91 GLY A O 1
ATOM 675 N N . LYS A 1 92 ? 3.905 -2.734 5.293 1.00 96.62 92 LYS A N 1
ATOM 676 C CA . LYS A 1 92 ? 5.056 -2.122 5.992 1.00 96.62 92 LYS A CA 1
ATOM 677 C C . LYS A 1 92 ? 6.413 -2.517 5.410 1.00 96.62 92 LYS A C 1
ATOM 679 O O . LYS A 1 92 ? 7.381 -1.790 5.590 1.00 96.62 92 LYS A O 1
ATOM 684 N N . THR A 1 93 ? 6.492 -3.699 4.800 1.00 94.31 93 THR A N 1
ATOM 685 C CA . THR A 1 93 ? 7.745 -4.283 4.312 1.00 94.31 93 THR A CA 1
ATOM 686 C C . THR A 1 93 ? 8.170 -3.672 2.988 1.00 94.31 93 THR A C 1
ATOM 688 O O . THR A 1 93 ? 9.359 -3.468 2.771 1.00 94.31 93 THR A O 1
ATOM 691 N N . THR A 1 94 ? 7.211 -3.364 2.114 1.00 96.25 94 THR A N 1
ATOM 692 C CA . THR A 1 94 ? 7.487 -2.797 0.793 1.00 96.25 94 THR A CA 1
ATOM 693 C C . THR A 1 94 ? 7.353 -1.285 0.776 1.00 96.25 94 THR A C 1
ATOM 695 O O . THR A 1 94 ? 8.118 -0.626 0.081 1.00 96.25 94 THR A O 1
ATOM 698 N N . MET A 1 95 ? 6.374 -0.733 1.503 1.00 97.69 95 MET A N 1
ATOM 699 C CA . MET A 1 95 ? 5.988 0.680 1.413 1.00 97.69 95 MET A CA 1
ATOM 700 C C . MET A 1 95 ? 5.839 1.180 -0.034 1.00 97.69 95 MET A C 1
ATOM 702 O O . MET A 1 95 ? 6.110 2.340 -0.328 1.00 97.69 95 MET A O 1
ATOM 706 N N . ALA A 1 96 ? 5.394 0.288 -0.927 1.00 97.56 96 ALA A N 1
ATOM 707 C CA . ALA A 1 96 ? 5.302 0.511 -2.365 1.00 97.56 96 ALA A CA 1
ATOM 708 C C . ALA A 1 96 ? 3.833 0.441 -2.818 1.00 97.56 96 ALA A C 1
ATOM 710 O O . ALA A 1 96 ? 3.313 -0.662 -3.027 1.00 97.56 96 ALA A O 1
ATOM 711 N N . PRO A 1 97 ? 3.155 1.591 -2.995 1.00 98.06 97 PRO A N 1
ATOM 712 C CA . PRO A 1 97 ? 1.754 1.644 -3.406 1.00 98.06 97 PRO A CA 1
ATOM 713 C C . PRO A 1 97 ? 1.454 0.918 -4.719 1.00 98.06 97 PRO A C 1
ATOM 715 O O . PRO A 1 97 ? 0.372 0.352 -4.845 1.00 98.06 97 PRO A O 1
ATOM 718 N N . GLN A 1 98 ? 2.407 0.855 -5.660 1.00 97.19 98 GLN A N 1
ATOM 719 C CA . GLN A 1 98 ? 2.241 0.061 -6.884 1.00 97.19 98 GLN A CA 1
ATOM 720 C C . GLN A 1 98 ? 2.039 -1.430 -6.570 1.00 97.19 98 GLN A C 1
ATOM 722 O O . GLN A 1 98 ? 1.159 -2.067 -7.135 1.00 97.19 98 GLN A O 1
ATOM 727 N N . LEU A 1 99 ? 2.807 -1.985 -5.625 1.00 97.69 99 LEU A N 1
ATOM 728 C CA . LEU A 1 99 ? 2.669 -3.391 -5.230 1.00 97.69 99 LEU A CA 1
ATOM 729 C C . LEU A 1 99 ? 1.372 -3.636 -4.452 1.00 97.69 99 LEU A C 1
ATOM 731 O O . LEU A 1 99 ? 0.761 -4.692 -4.594 1.00 97.69 99 LEU A O 1
ATOM 735 N N . TRP A 1 100 ? 0.928 -2.661 -3.655 1.00 98.12 100 TRP A N 1
ATOM 736 C CA . TRP A 1 100 ? -0.371 -2.736 -2.987 1.00 98.12 100 TRP A CA 1
ATOM 737 C C . TRP A 1 100 ? -1.517 -2.741 -4.001 1.00 98.12 100 TRP A C 1
ATOM 739 O O . TRP A 1 100 ? -2.447 -3.528 -3.847 1.00 98.12 100 TRP A O 1
ATOM 749 N N . ALA A 1 101 ? -1.433 -1.925 -5.058 1.00 97.56 101 ALA A N 1
ATOM 750 C CA . ALA A 1 101 ? -2.419 -1.910 -6.135 1.00 97.56 101 ALA A CA 1
ATOM 751 C C . ALA A 1 101 ? -2.534 -3.270 -6.831 1.00 97.56 101 ALA A C 1
ATOM 753 O O . ALA A 1 101 ? -3.642 -3.777 -6.982 1.00 97.56 101 ALA A O 1
ATOM 754 N N . GLU A 1 102 ? -1.410 -3.918 -7.150 1.00 96.06 102 GLU A N 1
ATOM 755 C CA . GLU A 1 102 ? -1.414 -5.269 -7.729 1.00 96.06 102 GLU A CA 1
ATOM 756 C C . GLU A 1 102 ? -2.131 -6.298 -6.838 1.00 96.06 102 GLU A C 1
ATOM 758 O O . GLU A 1 102 ? -2.852 -7.164 -7.340 1.00 96.06 102 GLU A O 1
ATOM 763 N N . GLN A 1 103 ? -1.964 -6.205 -5.516 1.00 97.38 103 GLN A N 1
ATOM 764 C CA . GLN A 1 103 ? -2.621 -7.100 -4.558 1.00 97.38 103 GLN A CA 1
ATOM 765 C C . GLN A 1 103 ? -4.119 -6.797 -4.415 1.00 97.38 103 GLN A C 1
ATOM 767 O O . GLN A 1 103 ? -4.938 -7.718 -4.400 1.00 97.38 103 GLN A O 1
ATOM 772 N N . LEU A 1 104 ? -4.490 -5.517 -4.336 1.00 97.88 104 LEU A N 1
ATOM 773 C CA . LEU A 1 104 ? -5.883 -5.072 -4.229 1.00 97.88 104 LEU A CA 1
ATOM 774 C C . LEU A 1 104 ? -6.681 -5.414 -5.495 1.00 97.88 104 LEU A C 1
ATOM 776 O O . LEU A 1 104 ? -7.791 -5.929 -5.390 1.00 97.88 104 LEU A O 1
ATOM 780 N N . ASN A 1 105 ? -6.084 -5.251 -6.680 1.00 96.06 105 ASN A N 1
ATOM 781 C CA . ASN A 1 105 ? -6.689 -5.630 -7.964 1.00 96.06 105 ASN A CA 1
ATOM 782 C C . ASN A 1 105 ? -6.962 -7.140 -8.076 1.00 96.06 105 ASN A C 1
ATOM 784 O O . ASN A 1 105 ? -7.829 -7.559 -8.838 1.00 96.06 105 ASN A O 1
ATOM 788 N N . ARG A 1 106 ? -6.254 -7.962 -7.293 1.00 96.62 106 ARG A N 1
ATOM 789 C CA . ARG A 1 106 ? -6.458 -9.417 -7.200 1.00 96.62 106 ARG A CA 1
ATOM 790 C C . ARG A 1 106 ? -7.392 -9.829 -6.059 1.00 96.62 106 ARG A C 1
ATOM 792 O O . ARG A 1 106 ? -7.529 -11.016 -5.778 1.00 96.62 106 ARG A O 1
ATOM 799 N N . GLY A 1 107 ? -8.053 -8.869 -5.416 1.00 96.25 107 GLY A N 1
ATOM 800 C CA . GLY A 1 107 ? -9.085 -9.129 -4.415 1.00 96.25 107 GLY A CA 1
ATOM 801 C C . GLY A 1 107 ? -8.603 -9.119 -2.966 1.00 96.25 107 GLY A C 1
ATOM 802 O O . GLY A 1 107 ? -9.333 -9.592 -2.094 1.00 96.25 107 GLY A O 1
ATOM 803 N N . ALA A 1 108 ? -7.416 -8.575 -2.669 1.00 97.88 108 ALA A N 1
ATOM 804 C CA . ALA A 1 108 ? -7.089 -8.248 -1.282 1.00 97.88 108 ALA A CA 1
ATOM 805 C C . ALA A 1 108 ? -8.149 -7.286 -0.706 1.00 97.88 108 ALA A C 1
ATOM 807 O O . ALA A 1 108 ? -8.587 -6.341 -1.360 1.00 97.88 108 ALA A O 1
ATOM 808 N N . TRP A 1 109 ? -8.577 -7.532 0.529 1.00 97.56 109 TRP A N 1
ATOM 809 C CA . TRP A 1 109 ? -9.653 -6.790 1.186 1.00 97.56 109 TRP A CA 1
ATOM 810 C C . TRP A 1 109 ? -9.243 -5.362 1.579 1.00 97.56 109 TRP A C 1
ATOM 812 O O . TRP A 1 10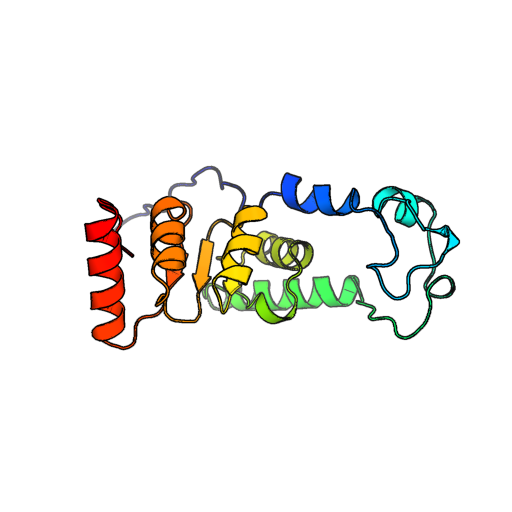9 ? -10.083 -4.459 1.549 1.00 97.56 109 TRP A O 1
ATOM 822 N N . GLY A 1 110 ? -7.972 -5.171 1.938 1.00 98.00 110 GLY A N 1
ATOM 823 C CA . GLY A 1 110 ? -7.373 -3.917 2.403 1.00 98.00 110 GLY A CA 1
ATOM 824 C C . GLY A 1 110 ? -5.859 -4.063 2.572 1.00 98.00 110 GLY A C 1
ATOM 825 O O . GLY A 1 110 ? -5.306 -5.077 2.164 1.00 98.00 110 GLY A O 1
ATOM 826 N N . ILE A 1 111 ? -5.183 -3.087 3.185 1.00 98.69 111 ILE A N 1
ATOM 827 C CA . ILE A 1 111 ? -3.734 -3.150 3.464 1.00 98.69 111 ILE A CA 1
ATOM 828 C C . ILE A 1 111 ? -3.470 -3.046 4.965 1.00 98.69 111 ILE A C 1
ATOM 830 O O . ILE A 1 111 ? -3.998 -2.159 5.639 1.00 98.69 111 ILE A O 1
ATOM 834 N N . THR A 1 112 ? -2.606 -3.926 5.473 1.00 98.69 112 THR A N 1
ATOM 835 C CA . THR A 1 112 ? -2.178 -3.922 6.875 1.00 98.69 112 THR A CA 1
ATOM 836 C C . THR A 1 112 ? -0.895 -3.111 7.057 1.00 98.69 112 THR A C 1
ATOM 838 O O . THR A 1 112 ? 0.111 -3.361 6.388 1.00 98.69 112 THR A O 1
ATOM 841 N N . LEU A 1 113 ? -0.874 -2.170 7.998 1.00 98.50 113 LEU A N 1
ATOM 842 C CA . LEU A 1 113 ? 0.255 -1.285 8.316 1.00 98.50 113 LEU A CA 1
ATOM 843 C C . LEU A 1 113 ? 0.532 -1.296 9.822 1.00 98.50 113 LEU A C 1
ATOM 845 O O . LEU A 1 113 ? -0.248 -1.842 10.592 1.00 98.50 113 LEU A O 1
ATOM 849 N N . ALA A 1 114 ? 1.670 -0.749 10.245 1.00 97.25 114 ALA A N 1
ATOM 850 C CA . ALA A 1 114 ? 2.138 -0.860 11.631 1.00 97.25 114 ALA A CA 1
ATOM 851 C C . ALA A 1 114 ? 2.181 0.468 12.399 1.00 97.25 114 ALA A C 1
ATOM 853 O O . ALA A 1 114 ? 2.323 0.455 13.620 1.00 97.25 114 ALA A O 1
ATOM 854 N N . ASN A 1 115 ? 2.101 1.614 11.718 1.00 96.62 115 ASN A N 1
ATOM 855 C CA . ASN A 1 115 ? 2.129 2.916 12.382 1.00 96.62 115 ASN A CA 1
ATOM 856 C C . ASN A 1 115 ? 1.386 4.007 11.596 1.00 96.62 115 ASN A C 1
ATOM 858 O O . ASN A 1 115 ? 1.000 3.831 10.437 1.00 96.62 115 ASN A O 1
ATOM 862 N N . PHE A 1 116 ? 1.234 5.163 12.242 1.00 96.81 116 PHE A N 1
ATOM 863 C CA . PHE A 1 116 ? 0.522 6.318 11.706 1.00 96.81 116 PHE A CA 1
ATOM 864 C C . PHE A 1 116 ? 1.135 6.890 10.419 1.00 96.81 116 PHE A C 1
ATOM 866 O O . PHE A 1 116 ? 0.412 7.195 9.472 1.00 96.81 116 PHE A O 1
ATOM 873 N N . ALA A 1 117 ? 2.465 6.992 10.332 1.00 97.19 117 ALA A N 1
ATOM 874 C CA . ALA A 1 117 ? 3.124 7.508 9.132 1.00 97.19 117 ALA A CA 1
ATOM 875 C C . ALA A 1 117 ? 2.799 6.649 7.898 1.00 97.19 117 ALA A C 1
ATOM 877 O O . ALA A 1 117 ? 2.516 7.175 6.823 1.00 97.19 117 ALA A O 1
ATOM 878 N N . GLN A 1 118 ? 2.763 5.327 8.072 1.00 98.19 118 GLN A N 1
ATOM 879 C CA . GLN A 1 118 ? 2.383 4.392 7.018 1.00 98.19 118 GLN A CA 1
ATOM 880 C C . GLN A 1 118 ? 0.900 4.531 6.644 1.00 98.19 118 GLN A C 1
ATOM 882 O O . GLN A 1 118 ? 0.588 4.581 5.454 1.00 98.19 118 GLN A O 1
ATOM 887 N N . LEU A 1 119 ? -0.003 4.663 7.628 1.00 97.56 119 LEU A N 1
ATOM 888 C CA . LEU A 1 119 ? -1.432 4.923 7.378 1.00 97.56 119 LEU A CA 1
ATOM 889 C C . LEU A 1 119 ? -1.647 6.166 6.516 1.00 97.56 119 LEU A C 1
ATOM 891 O O . LEU A 1 119 ? -2.425 6.123 5.562 1.00 97.56 119 LEU A O 1
ATOM 895 N N . ARG A 1 120 ? -0.925 7.254 6.806 1.00 97.94 120 ARG A N 1
ATOM 896 C CA . ARG A 1 120 ? -1.004 8.490 6.020 1.00 97.94 120 ARG A CA 1
ATOM 897 C C . ARG A 1 120 ? -0.573 8.283 4.573 1.00 97.94 120 ARG A C 1
ATOM 899 O O . ARG A 1 120 ? -1.236 8.802 3.678 1.00 97.94 120 ARG A O 1
ATOM 906 N N . VAL A 1 121 ? 0.490 7.508 4.333 1.00 98.19 121 VAL A N 1
ATOM 907 C CA . VAL A 1 121 ? 0.908 7.146 2.968 1.00 98.19 121 VAL A CA 1
ATOM 908 C C . VAL A 1 121 ? -0.212 6.385 2.269 1.00 98.19 121 VAL A C 1
ATOM 910 O O . VAL A 1 121 ? -0.662 6.807 1.209 1.00 98.19 121 VAL A O 1
ATOM 913 N N . ALA A 1 122 ? -0.714 5.305 2.870 1.00 98.31 122 ALA A N 1
ATOM 914 C CA . ALA A 1 122 ? -1.735 4.482 2.231 1.00 98.31 122 ALA A CA 1
ATOM 915 C C . ALA 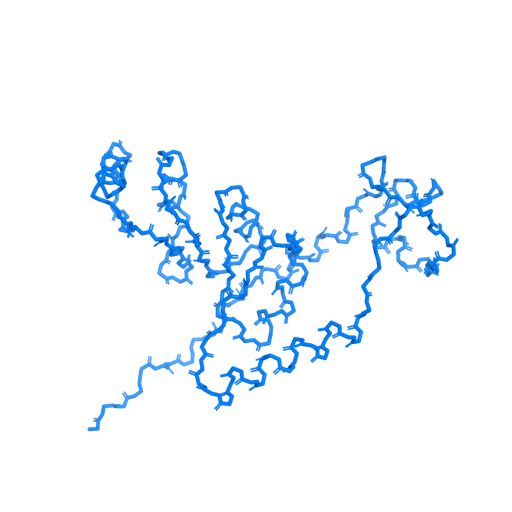A 1 122 ? -3.025 5.264 1.942 1.00 98.31 122 ALA A C 1
ATOM 917 O O . ALA A 1 122 ? -3.570 5.163 0.842 1.00 98.31 122 ALA A O 1
ATOM 918 N N . ARG A 1 123 ? -3.464 6.127 2.866 1.00 97.38 123 ARG A N 1
ATOM 919 C CA . ARG A 1 123 ? -4.612 7.003 2.616 1.00 97.38 123 ARG A CA 1
ATOM 920 C C . ARG A 1 123 ? -4.335 8.056 1.544 1.00 97.38 123 ARG A C 1
ATOM 922 O O . ARG A 1 123 ? -5.220 8.322 0.740 1.00 97.38 123 ARG A O 1
ATOM 929 N N . GLY A 1 124 ? -3.125 8.613 1.480 1.00 97.25 124 GLY A N 1
ATOM 930 C CA . GLY A 1 124 ? -2.719 9.542 0.418 1.00 97.25 124 GLY A CA 1
ATOM 931 C C . GLY A 1 124 ? -2.762 8.926 -0.987 1.00 97.25 124 GLY A C 1
ATOM 932 O O . GLY A 1 124 ? -3.004 9.633 -1.963 1.00 97.25 124 GLY A O 1
ATOM 933 N N . PHE A 1 125 ? -2.601 7.603 -1.085 1.00 98.25 125 PHE A N 1
ATOM 934 C CA . PHE A 1 125 ? -2.815 6.831 -2.315 1.00 98.25 125 PHE A CA 1
ATOM 935 C C . PHE A 1 125 ? -4.261 6.352 -2.497 1.00 98.25 125 PHE A C 1
ATOM 937 O O . PHE A 1 125 ? -4.561 5.647 -3.454 1.00 98.25 125 PHE A O 1
ATOM 944 N N . GLY A 1 126 ? -5.176 6.735 -1.609 1.00 97.44 126 GLY A N 1
ATOM 945 C CA . GLY A 1 126 ? -6.585 6.374 -1.694 1.00 97.44 126 GLY A CA 1
ATOM 946 C C . GLY A 1 126 ? -6.882 4.922 -1.331 1.00 97.44 126 GLY A C 1
ATOM 947 O O . GLY A 1 126 ? -7.940 4.433 -1.708 1.00 97.44 126 GLY A O 1
ATOM 948 N N . VAL A 1 127 ? -5.988 4.217 -0.617 1.00 98.25 127 VAL A N 1
ATOM 949 C CA . VAL A 1 127 ? -6.289 2.858 -0.138 1.00 98.25 127 VAL A CA 1
ATOM 950 C C . VAL A 1 127 ? -7.537 2.919 0.732 1.00 98.25 127 VAL A C 1
ATOM 952 O O . VAL A 1 127 ? -7.551 3.635 1.733 1.00 98.25 127 VAL A O 1
ATOM 955 N N . ARG A 1 128 ? -8.587 2.191 0.344 1.00 97.06 128 ARG A N 1
ATOM 956 C CA . ARG A 1 128 ? -9.924 2.325 0.930 1.00 97.06 128 ARG A CA 1
ATOM 957 C C . ARG A 1 128 ? -10.001 1.724 2.330 1.00 97.06 128 ARG A C 1
ATOM 959 O O . ARG A 1 128 ? -10.388 2.429 3.260 1.00 97.06 128 ARG A O 1
ATOM 966 N N . ARG A 1 129 ? -9.599 0.458 2.481 1.00 98.19 129 ARG A N 1
ATOM 967 C CA . ARG A 1 129 ? -9.633 -0.279 3.755 1.00 98.19 129 ARG A CA 1
ATOM 968 C C . ARG A 1 129 ? -8.232 -0.450 4.325 1.00 98.19 129 ARG A C 1
ATOM 970 O O . ARG A 1 129 ? -7.347 -0.982 3.650 1.00 98.19 129 ARG A O 1
ATOM 977 N N . LEU A 1 130 ? -8.049 -0.026 5.569 1.00 98.25 130 LEU A N 1
ATOM 978 C CA . LEU A 1 130 ? -6.769 -0.092 6.264 1.00 98.25 130 LEU A CA 1
ATOM 979 C C . LEU A 1 130 ? -6.910 -0.869 7.565 1.00 98.25 130 LEU A C 1
ATOM 981 O O . LEU A 1 130 ? -7.871 -0.683 8.306 1.00 98.25 130 LEU A O 1
ATOM 985 N N . GLN A 1 131 ? -5.918 -1.704 7.850 1.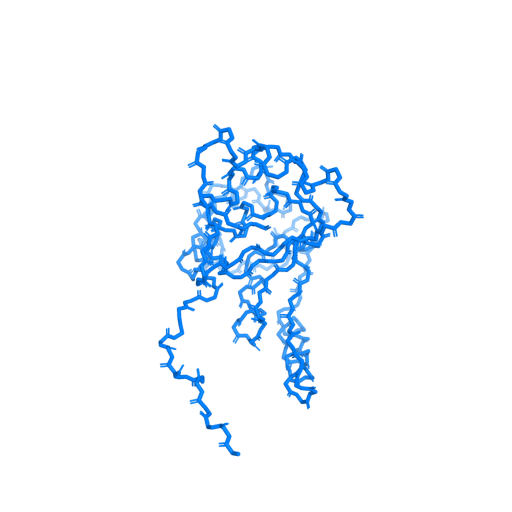00 97.88 131 GLN A N 1
ATOM 986 C CA . GLN A 1 131 ? -5.754 -2.335 9.151 1.00 97.88 131 GLN A CA 1
ATOM 987 C C . GLN A 1 131 ? -4.444 -1.850 9.765 1.00 97.88 131 GLN A C 1
ATOM 989 O O . GLN A 1 131 ? -3.359 -2.147 9.271 1.00 97.88 131 GLN A O 1
ATOM 994 N N . LEU A 1 132 ? -4.526 -1.105 10.855 1.00 97.62 132 LEU A N 1
ATOM 995 C CA . LEU A 1 132 ? -3.398 -0.850 11.727 1.00 97.62 132 LEU A CA 1
ATOM 996 C C . LEU A 1 132 ? -3.218 -2.076 12.628 1.00 97.62 132 LEU A C 1
ATOM 998 O O . LEU A 1 132 ? -3.968 -2.282 13.574 1.00 97.62 132 LEU A O 1
ATOM 1002 N N . ALA A 1 133 ? -2.212 -2.899 12.335 1.00 96.88 133 ALA A N 1
ATOM 1003 C CA . ALA A 1 133 ? -1.786 -4.004 13.198 1.00 96.88 133 ALA A CA 1
ATOM 1004 C C . ALA A 1 133 ? -0.954 -3.479 14.384 1.00 96.88 133 ALA A C 1
ATOM 1006 O O . ALA A 1 133 ? 0.189 -3.888 14.593 1.00 96.88 133 ALA A O 1
ATOM 1007 N N . ASN A 1 134 ? -1.503 -2.480 15.075 1.00 95.31 134 ASN A N 1
ATOM 1008 C CA . ASN A 1 134 ? -0.965 -1.793 16.242 1.00 95.31 134 ASN A CA 1
ATOM 1009 C C . ASN A 1 134 ? -2.101 -0.991 16.914 1.00 95.31 134 ASN A C 1
ATOM 1011 O O . ASN A 1 134 ? -3.182 -0.871 16.336 1.00 95.31 134 ASN A O 1
ATOM 1015 N N . SER A 1 135 ? -1.847 -0.424 18.091 1.00 95.06 135 SER A N 1
ATOM 1016 C CA . SER A 1 135 ? -2.812 0.395 18.835 1.00 95.06 135 SER A CA 1
ATOM 1017 C C . SER A 1 135 ? -2.657 1.891 18.532 1.00 95.06 135 SER A C 1
ATOM 1019 O O . SER A 1 135 ? -1.539 2.398 18.403 1.00 95.06 135 SER A O 1
ATOM 1021 N N . LEU A 1 136 ? -3.776 2.616 18.428 1.00 94.12 136 LEU A N 1
ATOM 1022 C CA . LEU A 1 136 ? -3.799 4.079 18.327 1.00 94.12 136 LEU A CA 1
ATOM 1023 C C . LEU A 1 136 ? -3.670 4.700 19.721 1.00 94.12 136 LEU A C 1
ATOM 1025 O O . LEU A 1 136 ? -4.616 4.685 20.498 1.00 94.12 136 LEU A O 1
ATOM 1029 N N . THR A 1 137 ? -2.501 5.256 20.027 1.00 94.88 137 THR A N 1
ATOM 1030 C CA . THR A 1 137 ? -2.212 5.849 21.347 1.00 94.88 137 THR A CA 1
ATOM 1031 C C . THR A 1 137 ? -1.778 7.313 21.286 1.00 94.88 137 THR A C 1
ATOM 1033 O O . THR A 1 137 ? -1.729 7.980 22.315 1.00 94.88 137 THR A O 1
ATOM 1036 N N . ASP A 1 138 ? -1.475 7.833 20.096 1.00 95.62 138 ASP A N 1
ATOM 1037 C CA . ASP A 1 138 ? -1.127 9.239 19.879 1.00 95.62 138 ASP A CA 1
ATOM 1038 C C . ASP A 1 138 ? -2.398 10.070 19.611 1.00 95.62 138 ASP A C 1
ATOM 1040 O O . ASP A 1 138 ? -3.090 9.783 18.628 1.00 95.62 138 ASP A O 1
ATOM 1044 N N . PRO A 1 139 ? -2.709 11.105 20.420 1.00 96.19 139 PRO A N 1
ATOM 1045 C CA . PRO A 1 139 ? -3.899 11.938 20.233 1.00 96.19 139 PRO A CA 1
ATOM 1046 C C . PRO A 1 139 ? -4.033 12.528 18.823 1.00 96.19 139 PRO A C 1
ATOM 1048 O O . PRO A 1 139 ? -5.120 12.517 18.251 1.00 96.19 139 PRO A O 1
ATOM 1051 N N . HIS A 1 140 ? -2.931 12.965 18.207 1.00 96.12 140 HIS A N 1
ATOM 1052 C CA . HIS A 1 140 ? -2.978 13.528 16.855 1.00 96.12 140 HIS A CA 1
ATOM 1053 C C . HIS A 1 140 ? -3.284 12.469 15.790 1.00 96.12 140 HIS A C 1
ATOM 1055 O O . HIS A 1 140 ? -4.025 12.732 14.839 1.00 96.12 140 HIS A O 1
ATOM 1061 N N . ALA A 1 141 ? -2.746 11.256 15.942 1.00 96.69 141 ALA A N 1
ATOM 1062 C CA . ALA A 1 141 ? -3.115 10.129 15.096 1.00 96.69 141 ALA A CA 1
ATOM 1063 C C . ALA A 1 141 ? -4.592 9.743 15.270 1.00 96.69 141 ALA A C 1
ATOM 1065 O O . ALA A 1 141 ? -5.262 9.483 14.271 1.00 96.69 141 ALA A O 1
ATOM 1066 N N . ILE A 1 142 ? -5.106 9.742 16.504 1.00 97.62 142 ILE A N 1
ATOM 1067 C CA . ILE A 1 142 ? -6.514 9.446 16.817 1.00 97.62 142 ILE A CA 1
ATOM 1068 C C . ILE A 1 142 ? -7.439 10.466 16.143 1.00 97.62 142 ILE A C 1
ATOM 1070 O O . ILE A 1 142 ? -8.337 10.072 15.400 1.00 97.62 142 ILE A O 1
ATOM 1074 N N . GLU A 1 143 ? -7.183 11.765 16.317 1.00 97.19 143 GLU A N 1
ATOM 1075 C CA . GLU A 1 143 ? -7.945 12.838 15.660 1.00 97.19 143 GLU A CA 1
ATOM 1076 C C . GLU A 1 143 ? -7.905 12.714 14.134 1.00 97.19 143 GLU A C 1
ATOM 1078 O O . GLU A 1 143 ? -8.921 12.873 13.452 1.00 97.19 143 GLU A O 1
ATOM 1083 N N . TRP A 1 144 ? -6.737 12.402 13.568 1.00 97.38 144 TRP A N 1
ATOM 1084 C CA . TRP A 1 144 ? -6.618 12.206 12.128 1.00 97.38 144 TRP A CA 1
ATOM 1085 C C . TRP A 1 144 ? -7.445 11.012 11.649 1.00 97.38 144 TRP A C 1
ATOM 1087 O O . TRP A 1 144 ? -8.139 11.127 10.638 1.00 97.38 144 TRP A O 1
ATOM 1097 N N . VAL A 1 145 ? -7.399 9.878 12.360 1.00 97.06 145 VAL A N 1
ATOM 1098 C CA . VAL A 1 145 ? -8.190 8.688 12.017 1.00 97.06 145 VAL A CA 1
ATOM 1099 C C . VAL A 1 145 ? -9.682 8.997 12.124 1.00 97.06 145 VAL A C 1
ATOM 1101 O O . VAL A 1 145 ? -10.407 8.677 11.185 1.00 97.06 145 VAL A O 1
ATOM 1104 N N . ALA A 1 146 ? -10.123 9.689 13.177 1.00 96.31 146 ALA A N 1
ATOM 1105 C CA . ALA A 1 146 ? -11.516 10.101 13.366 1.00 96.31 146 ALA A CA 1
ATOM 1106 C C . ALA A 1 146 ? -12.060 10.932 12.195 1.00 96.31 146 ALA A C 1
ATOM 1108 O O . ALA A 1 146 ? -13.200 10.748 11.782 1.00 96.31 146 ALA A O 1
ATOM 1109 N N . ASN A 1 147 ? -11.230 11.814 11.633 1.00 95.81 147 ASN A N 1
ATOM 1110 C CA . ASN A 1 147 ? -11.604 12.678 10.510 1.00 95.81 147 ASN A CA 1
ATOM 1111 C C . ASN A 1 147 ? -11.460 12.009 9.134 1.00 95.81 147 ASN A C 1
ATOM 1113 O O . ASN A 1 147 ? -11.948 12.530 8.132 1.00 95.81 147 ASN A O 1
ATOM 1117 N N . THR A 1 148 ? -10.744 10.887 9.063 1.00 95.25 148 THR A N 1
ATOM 1118 C CA . THR A 1 148 ? -10.362 10.241 7.800 1.00 95.25 148 THR A CA 1
ATOM 1119 C C . THR A 1 148 ? -11.126 8.945 7.547 1.00 95.25 148 THR A C 1
ATOM 1121 O O . THR A 1 148 ? -11.373 8.590 6.393 1.00 95.25 148 THR A O 1
ATOM 1124 N N . ALA A 1 149 ? -11.435 8.187 8.598 1.00 95.12 149 ALA A N 1
ATOM 1125 C CA . ALA A 1 149 ? -12.168 6.937 8.492 1.00 95.12 149 ALA A CA 1
ATOM 1126 C C . ALA A 1 149 ? -13.650 7.201 8.195 1.00 95.12 149 ALA A C 1
ATOM 1128 O O . ALA A 1 149 ? -14.246 8.163 8.670 1.00 95.12 149 ALA A O 1
ATOM 1129 N N . SER A 1 150 ? -14.256 6.314 7.415 1.00 93.94 150 SER A N 1
ATOM 1130 C CA . SER A 1 150 ? -15.694 6.310 7.148 1.00 93.94 150 SER A CA 1
ATOM 1131 C C . SER A 1 150 ? -16.197 4.873 7.039 1.00 93.94 150 SER A C 1
ATOM 1133 O O . SER A 1 150 ? -15.395 3.939 6.970 1.00 93.94 150 SER A O 1
ATOM 1135 N N . ALA A 1 151 ? -17.518 4.687 6.984 1.00 91.25 151 ALA A N 1
ATOM 1136 C CA . ALA A 1 151 ? -18.118 3.367 6.778 1.00 91.25 151 ALA A CA 1
ATOM 1137 C C . ALA A 1 151 ? -17.615 2.692 5.484 1.00 91.25 151 ALA A C 1
ATOM 1139 O O . ALA A 1 151 ? -17.339 1.492 5.471 1.00 91.25 151 ALA A O 1
ATOM 1140 N N . ASP A 1 152 ? -17.414 3.475 4.420 1.00 91.88 152 ASP A N 1
ATOM 1141 C CA . ASP A 1 152 ? -16.920 2.978 3.131 1.00 91.88 152 ASP A CA 1
ATOM 1142 C C . ASP A 1 152 ? -15.406 2.766 3.102 1.00 91.88 152 ASP A C 1
ATOM 1144 O O . ASP A 1 152 ? -14.902 1.947 2.329 1.00 91.88 152 ASP A O 1
ATOM 1148 N N . ALA A 1 153 ? -14.671 3.498 3.939 1.00 95.31 153 ALA A N 1
ATOM 1149 C CA . ALA A 1 153 ? -13.217 3.528 3.956 1.00 95.31 153 ALA A CA 1
ATOM 1150 C C . ALA A 1 153 ? -12.651 3.326 5.376 1.00 95.31 153 ALA A C 1
ATOM 1152 O O . ALA A 1 153 ? -11.917 4.188 5.879 1.00 95.31 153 ALA A O 1
ATOM 1153 N N . PRO A 1 154 ? -12.974 2.200 6.041 1.00 96.31 154 PRO A N 1
ATOM 1154 C CA . PRO A 1 154 ? -12.653 2.001 7.446 1.00 96.31 154 PRO A CA 1
ATOM 1155 C C . PRO A 1 154 ? -11.145 1.923 7.690 1.00 96.31 154 PRO A C 1
ATOM 1157 O O . PRO A 1 154 ? -10.371 1.438 6.854 1.00 96.31 154 PRO A O 1
ATOM 1160 N N . ILE A 1 155 ? -10.750 2.368 8.881 1.00 97.25 155 ILE A N 1
ATOM 1161 C CA . ILE A 1 155 ? -9.431 2.132 9.465 1.00 97.25 155 ILE A CA 1
ATOM 1162 C C . ILE A 1 155 ? -9.669 1.310 10.726 1.00 97.25 155 ILE A C 1
ATOM 1164 O O . ILE A 1 155 ? -10.271 1.805 11.670 1.00 97.25 155 ILE A O 1
ATOM 1168 N N . LEU A 1 156 ? -9.227 0.056 10.725 1.00 96.38 156 LEU A N 1
ATOM 1169 C CA . LEU A 1 156 ? -9.311 -0.818 11.893 1.00 96.38 156 LEU A CA 1
ATOM 1170 C C . LEU A 1 156 ? -8.013 -0.719 12.690 1.00 96.38 156 LEU A C 1
ATOM 1172 O O . LEU A 1 156 ? -6.940 -0.801 12.097 1.00 96.38 156 LEU A O 1
ATOM 1176 N N . SER A 1 157 ? -8.103 -0.585 14.009 1.00 96.12 157 SER A N 1
ATOM 1177 C CA . SER A 1 157 ? -6.963 -0.622 14.932 1.00 96.12 157 SER A CA 1
ATOM 1178 C C . SER A 1 157 ? -7.148 -1.748 15.941 1.00 96.12 157 SER A C 1
ATOM 1180 O O . SER A 1 157 ? -8.269 -2.185 16.198 1.00 96.12 157 SER A O 1
ATOM 1182 N N . TRP A 1 158 ? -6.053 -2.217 16.530 1.00 94.44 158 TRP A N 1
ATOM 1183 C CA . TRP A 1 158 ? -6.130 -3.075 17.708 1.00 94.44 158 TRP A CA 1
ATOM 1184 C C . TRP A 1 158 ? -6.223 -2.243 18.982 1.00 94.44 158 TRP A C 1
ATOM 1186 O O . TRP A 1 158 ? -5.809 -1.084 19.011 1.00 94.44 158 TRP A O 1
ATOM 1196 N N . VAL A 1 159 ? -6.794 -2.858 20.014 1.00 95.44 159 VAL A N 1
ATOM 1197 C CA . VAL A 1 159 ? -6.838 -2.348 21.381 1.00 95.44 159 VAL A CA 1
ATOM 1198 C C . VAL A 1 159 ? -6.654 -3.538 22.314 1.00 95.44 159 VAL A C 1
ATOM 1200 O O . VAL A 1 159 ? -7.378 -4.527 22.214 1.00 95.44 159 VAL A O 1
ATOM 1203 N N . ASP A 1 160 ? -5.675 -3.448 23.206 1.00 95.12 160 ASP A N 1
ATOM 1204 C CA . ASP A 1 160 ? -5.283 -4.511 24.136 1.00 95.12 160 ASP A CA 1
ATOM 1205 C C . ASP A 1 160 ? -5.219 -4.040 25.600 1.00 95.12 160 ASP A C 1
ATOM 1207 O O . ASP A 1 160 ? -4.870 -4.814 26.490 1.00 95.12 160 ASP A O 1
ATOM 1211 N N . SER A 1 161 ? -5.583 -2.782 25.871 1.00 97.06 161 SER A N 1
ATOM 1212 C CA . SER A 1 161 ? -5.576 -2.178 27.206 1.00 97.06 161 SER A CA 1
ATOM 1213 C C . SER A 1 161 ? -6.713 -1.171 27.383 1.00 97.06 161 SER A C 1
ATOM 1215 O O . SER A 1 161 ? -7.102 -0.480 26.440 1.00 97.06 161 SER A O 1
ATOM 1217 N N . LEU A 1 162 ? -7.223 -1.062 28.615 1.00 97.50 162 LEU A N 1
ATOM 1218 C CA . LEU A 1 162 ? -8.223 -0.050 28.976 1.00 97.50 162 LEU A CA 1
ATOM 1219 C C . LEU A 1 162 ? -7.665 1.371 28.826 1.00 97.50 162 LEU A C 1
ATOM 1221 O O . LEU A 1 162 ? -8.378 2.249 28.354 1.00 97.50 162 LEU A O 1
ATOM 1225 N N . ASP A 1 163 ? -6.381 1.570 29.124 1.00 96.75 163 ASP A N 1
ATOM 1226 C CA . ASP A 1 163 ? -5.702 2.861 28.974 1.00 96.75 163 ASP A CA 1
ATOM 1227 C C . ASP A 1 163 ? -5.760 3.373 27.526 1.00 96.75 163 ASP A C 1
ATOM 1229 O O . ASP A 1 163 ? -5.976 4.561 27.291 1.00 96.75 163 ASP A O 1
ATOM 1233 N N . THR A 1 164 ? -5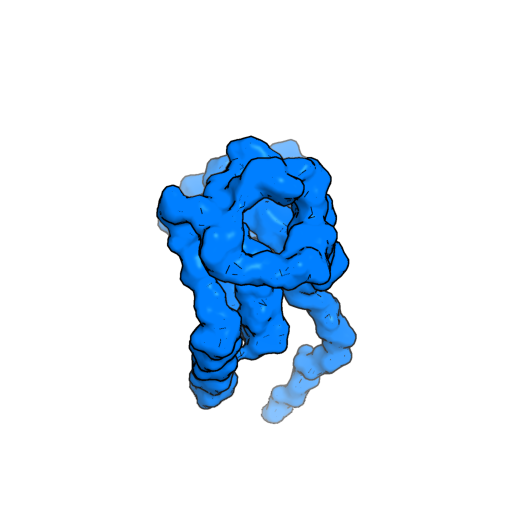.624 2.479 26.537 1.00 96.44 164 THR A N 1
ATOM 1234 C CA . THR A 1 164 ? -5.759 2.844 25.116 1.00 96.44 164 THR A CA 1
ATOM 1235 C C . THR A 1 164 ? -7.184 3.300 24.796 1.00 96.44 164 THR A C 1
ATOM 1237 O O . THR A 1 164 ? -7.358 4.316 24.126 1.00 96.44 164 THR A O 1
ATOM 1240 N N . VAL A 1 165 ? -8.206 2.602 25.311 1.00 96.75 165 VAL A N 1
ATOM 1241 C CA . VAL A 1 165 ? -9.617 3.010 25.149 1.00 96.75 165 VAL A CA 1
ATOM 1242 C C . VAL A 1 165 ? -9.855 4.388 25.765 1.00 96.75 165 VAL A C 1
ATOM 1244 O O . VAL A 1 165 ? -10.486 5.242 25.147 1.00 96.75 165 VAL A O 1
ATOM 1247 N N . GLU A 1 166 ? -9.334 4.625 26.971 1.00 96.81 166 GLU A N 1
ATOM 1248 C CA . GLU A 1 166 ? -9.504 5.899 27.671 1.00 96.81 166 GLU A CA 1
ATOM 1249 C C . GLU A 1 166 ? -8.843 7.056 26.913 1.00 96.81 166 GLU A C 1
ATOM 1251 O O . GLU A 1 166 ? -9.443 8.122 26.764 1.00 96.81 166 GLU A O 1
ATOM 1256 N N . VAL A 1 167 ? -7.629 6.846 26.392 1.00 96.81 167 VAL A N 1
ATOM 1257 C CA . VAL A 1 167 ? -6.934 7.839 25.563 1.00 96.81 167 VAL A CA 1
ATOM 1258 C C . VAL A 1 167 ? -7.754 8.171 24.315 1.00 96.81 167 VAL A C 1
ATOM 1260 O O . VAL A 1 167 ? -7.947 9.353 24.036 1.00 96.81 167 VAL A O 1
ATOM 1263 N N . ILE A 1 168 ? -8.280 7.164 23.608 1.00 96.62 168 ILE A N 1
ATOM 1264 C CA . ILE A 1 168 ? -9.122 7.369 22.420 1.00 96.62 168 ILE A CA 1
ATOM 1265 C C . ILE A 1 168 ? -10.365 8.190 22.772 1.00 96.62 168 ILE A C 1
ATOM 1267 O O . ILE A 1 168 ? -10.594 9.231 22.156 1.00 96.62 168 ILE A O 1
ATOM 1271 N N . ASN A 1 169 ? -11.124 7.780 23.792 1.00 96.69 169 ASN A N 1
ATOM 1272 C CA . ASN A 1 169 ? -12.349 8.474 24.197 1.00 96.69 169 ASN A CA 1
ATOM 1273 C C . ASN A 1 169 ? -12.076 9.929 24.587 1.00 96.69 169 ASN A C 1
ATOM 1275 O O . ASN A 1 169 ? -12.709 10.837 24.051 1.00 96.69 169 ASN A O 1
ATOM 1279 N N . ARG A 1 170 ? -11.080 10.170 25.448 1.00 97.12 170 ARG A N 1
ATOM 1280 C CA . ARG A 1 170 ? -10.719 11.523 25.894 1.00 97.12 170 ARG A CA 1
ATOM 1281 C C . ARG A 1 170 ? -10.311 12.421 24.726 1.00 97.12 170 ARG A C 1
ATOM 1283 O O . ARG A 1 170 ? -10.668 13.600 24.702 1.00 97.12 170 ARG A O 1
ATOM 1290 N N . THR A 1 171 ? -9.556 11.888 23.766 1.00 97.44 171 THR A N 1
ATOM 1291 C CA . THR A 1 171 ? -9.165 12.637 22.567 1.00 97.44 171 THR A CA 1
ATOM 1292 C C . THR A 1 171 ? -10.378 12.976 21.699 1.00 97.44 171 THR A C 1
ATOM 1294 O O . THR A 1 171 ? -10.517 14.127 21.287 1.00 97.44 171 THR A O 1
ATOM 1297 N N . LEU A 1 172 ? -11.286 12.024 21.463 1.00 96.06 172 LEU A N 1
ATOM 1298 C CA . LEU A 1 172 ? -12.502 12.259 20.676 1.00 96.06 172 LEU A CA 1
ATOM 1299 C C . LEU A 1 172 ? -13.435 13.284 21.337 1.00 96.06 172 LEU A C 1
ATOM 1301 O O . LEU A 1 172 ? -13.921 14.186 20.656 1.00 96.06 172 LEU A O 1
ATOM 1305 N N . GLU A 1 173 ? -13.620 13.200 22.657 1.00 96.12 173 GLU A N 1
ATOM 1306 C CA . GLU A 1 173 ? -14.399 14.164 23.445 1.00 96.12 173 GLU A CA 1
ATOM 1307 C C . GLU A 1 173 ? -13.805 15.575 23.364 1.00 96.12 173 GLU A C 1
ATOM 1309 O O . GLU A 1 173 ? -14.524 16.537 23.094 1.00 96.12 173 GLU A O 1
ATOM 1314 N N . THR A 1 174 ? -12.484 15.700 23.533 1.00 94.56 174 THR A N 1
ATOM 1315 C CA . THR A 1 174 ? -11.778 16.993 23.461 1.00 94.56 174 THR A CA 1
ATOM 1316 C C . THR A 1 174 ? -11.892 17.619 22.070 1.00 94.56 174 THR A C 1
ATOM 1318 O O . THR A 1 174 ? -12.039 18.835 21.946 1.00 94.56 174 THR A O 1
ATOM 1321 N N . ALA A 1 175 ? -11.867 16.794 21.021 1.00 92.00 175 ALA A N 1
ATOM 1322 C CA . ALA A 1 175 ? -12.047 17.228 19.639 1.00 92.00 175 ALA A CA 1
ATOM 1323 C C . ALA A 1 175 ? -13.521 17.476 19.253 1.00 92.00 175 ALA A C 1
ATOM 1325 O O . ALA A 1 175 ? -13.787 17.935 18.142 1.00 92.00 175 ALA A O 1
ATOM 1326 N N . GLY A 1 176 ? -14.485 17.162 20.130 1.00 91.50 176 GLY A N 1
ATOM 1327 C CA . GLY A 1 176 ? -15.918 17.245 19.830 1.00 91.50 176 GLY A CA 1
ATOM 1328 C C . GLY A 1 176 ? -16.367 16.282 18.723 1.00 91.50 176 GLY A C 1
ATOM 1329 O O . GLY A 1 176 ? -17.329 16.567 18.009 1.00 91.50 176 GLY A O 1
ATOM 1330 N N . SER A 1 177 ? -15.653 15.168 18.540 1.00 90.06 177 SER A N 1
ATOM 1331 C CA . SER A 1 177 ? -15.910 14.192 17.481 1.00 90.06 177 SER A CA 1
ATOM 1332 C C . SER A 1 177 ? -16.917 13.131 17.927 1.00 90.06 177 SER A C 1
ATOM 1334 O O . SER A 1 177 ? -16.776 12.537 18.990 1.00 90.06 177 SER A O 1
ATOM 1336 N N . GLY A 1 178 ? -17.909 12.849 17.078 1.00 85.56 178 GLY A N 1
ATOM 1337 C CA . GLY A 1 178 ? -18.846 11.730 17.251 1.00 85.56 178 GLY A CA 1
ATOM 1338 C C . GLY A 1 178 ? -18.374 10.419 16.612 1.00 85.56 178 GLY A C 1
ATOM 1339 O O . GLY A 1 178 ? -19.182 9.506 16.441 1.00 85.56 178 GLY A O 1
ATOM 1340 N N . ALA A 1 179 ? -17.111 10.342 16.178 1.00 86.69 179 ALA A N 1
ATOM 1341 C CA . ALA A 1 179 ? -16.556 9.133 15.580 1.00 86.69 179 ALA A CA 1
ATOM 1342 C C . ALA A 1 179 ? -16.496 7.986 16.600 1.00 86.69 179 ALA A C 1
ATOM 1344 O O . ALA A 1 179 ? -16.250 8.203 17.783 1.00 86.69 179 ALA A O 1
ATOM 1345 N N . VAL A 1 180 ? -16.676 6.759 16.117 1.00 83.50 180 VAL A N 1
ATOM 1346 C CA . VAL A 1 180 ? -16.445 5.534 16.891 1.00 83.50 180 VAL A CA 1
ATOM 1347 C C . VAL A 1 180 ? -15.240 4.841 16.270 1.00 83.50 180 VAL A C 1
ATOM 1349 O O . VAL A 1 180 ? -15.285 4.501 15.084 1.00 83.50 180 VAL A O 1
ATOM 1352 N N . LEU A 1 181 ? -14.166 4.704 17.050 1.00 84.69 181 LEU A N 1
ATOM 1353 C CA . LEU A 1 181 ? -12.879 4.140 16.636 1.00 84.69 181 LEU A CA 1
ATOM 1354 C C . LEU A 1 181 ? -12.600 2.800 17.315 1.00 84.69 181 LEU A C 1
ATOM 1356 O O . LEU A 1 181 ? -12.979 2.656 18.497 1.00 84.69 181 LEU A O 1
#

Radius of gyration: 20.01 Å; chains: 1; bounding box: 59×39×52 Å